Protein AF-A0A420XUV0-F1 (afdb_monomer)

Organism: NCBI:txid598650

Foldseek 3Di:
DDDDDDDDDDDDDDDDDDDDDDDPDPDPPDPDDDPDLDDDDDDDDDDPPVVVVVLCVVCVVQQHDSVQSVQQVVCVVVVHDRPDDRDDPVVVPDDD

pLDDT: mean 71.85, std 22.9, range [33.78, 98.56]

Sequence (96 aa):
MQKLGATRRVTYRESDSEHASVIHMAERRGHGGRPSKGPREPLISRVPEKLAHTVRDAADAAGLSVNDYIGNLLAQAHGHPPVAPAANPDQLQMTA

Mean predicted aligned error: 16.98 Å

Solvent-accessible surface area (backbone atoms only — not comparable to full-atom values): 6859 Å² total; per-residue (Å²): 136,88,81,80,83,84,82,82,81,80,79,83,82,90,82,85,84,86,81,88,81,86,82,85,72,80,82,79,87,70,97,76,71,78,79,71,94,62,95,78,83,90,83,86,81,92,71,60,68,72,57,55,50,55,50,42,55,53,10,58,76,52,55,34,54,56,67,44,38,52,42,27,53,53,20,56,78,69,76,43,73,69,74,52,80,73,53,64,81,78,73,76,81,78,81,136

Radius of gyration: 23.68 Å; Cα contacts (8 Å, |Δi|>4): 35; chains: 1; bounding box: 49×44×59 Å

Secondary structure (DSSP, 8-state):
-PPPP-------------------------------SS----------HHHHHHHHHHHHHTT--HHHHHHHHHHHHTTPPPSSPPPPGGGG----

Structure (mmCIF, N/CA/C/O backbone):
data_AF-A0A420XUV0-F1
#
_entry.id   AF-A0A420XUV0-F1
#
loop_
_atom_site.group_PDB
_atom_site.id
_atom_site.type_symbol
_atom_site.label_atom_id
_atom_site.label_alt_id
_atom_site.label_comp_id
_atom_site.label_asym_id
_atom_site.label_entity_id
_atom_site.label_seq_id
_atom_site.pdbx_PDB_ins_code
_atom_site.Cartn_x
_atom_site.Cartn_y
_atom_site.Cartn_z
_atom_site.occupancy
_atom_site.B_iso_or_equiv
_atom_site.auth_seq_id
_atom_site.auth_comp_id
_atom_site.auth_asym_id
_atom_site.auth_atom_id
_atom_site.pdbx_PDB_model_num
ATOM 1 N N . MET A 1 1 ? -25.212 -27.055 -40.630 1.00 43.50 1 MET A N 1
ATOM 2 C CA . MET A 1 1 ? -23.846 -26.966 -41.199 1.00 43.50 1 MET A CA 1
ATOM 3 C C . MET A 1 1 ? -23.160 -25.745 -40.603 1.00 43.50 1 MET A C 1
ATOM 5 O O . MET A 1 1 ? -23.605 -24.631 -40.843 1.00 43.50 1 MET A O 1
ATOM 9 N N . GLN A 1 2 ? -22.165 -25.972 -39.747 1.00 45.22 2 GLN A N 1
ATOM 10 C CA . GLN A 1 2 ? -21.376 -24.942 -39.065 1.00 45.22 2 GLN A CA 1
ATOM 11 C C . GLN A 1 2 ? -20.396 -24.313 -40.071 1.00 45.22 2 GLN A C 1
ATOM 13 O O . GLN A 1 2 ? -19.747 -25.048 -40.812 1.00 45.22 2 GLN A O 1
ATOM 18 N N . LYS A 1 3 ? -20.296 -22.978 -40.134 1.00 42.28 3 LYS A N 1
ATOM 19 C CA . LYS A 1 3 ? -19.267 -22.295 -40.934 1.00 42.28 3 LYS A CA 1
ATOM 20 C C . LYS A 1 3 ? -18.152 -21.803 -40.014 1.00 42.28 3 LYS A C 1
ATOM 22 O O . LYS A 1 3 ? -18.405 -21.086 -39.052 1.00 42.28 3 LYS A O 1
ATOM 27 N N . LEU A 1 4 ? -16.951 -22.279 -40.333 1.00 44.25 4 LEU A N 1
ATOM 28 C CA . LEU A 1 4 ? -15.683 -22.097 -39.642 1.00 44.25 4 LEU A CA 1
ATOM 29 C C . LEU A 1 4 ? -15.260 -20.625 -39.534 1.00 44.25 4 LEU A C 1
ATOM 31 O O . LEU A 1 4 ? -15.518 -19.814 -40.424 1.00 44.25 4 LEU A O 1
ATOM 35 N N . GLY A 1 5 ? -14.560 -20.336 -38.435 1.00 39.16 5 GLY A N 1
ATOM 36 C CA . GLY A 1 5 ? -13.978 -19.044 -38.101 1.00 39.16 5 G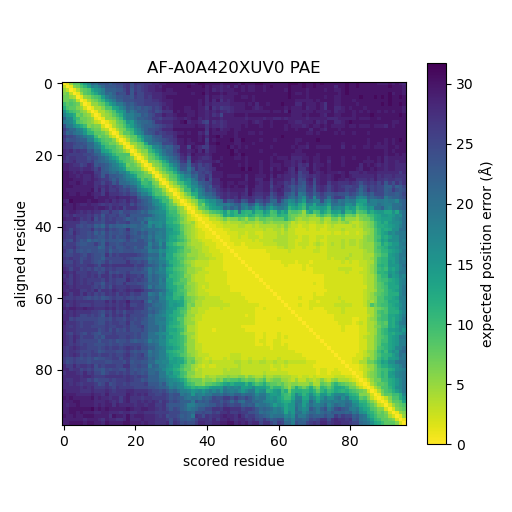LY A CA 1
ATOM 37 C C . GLY A 1 5 ? -12.972 -18.528 -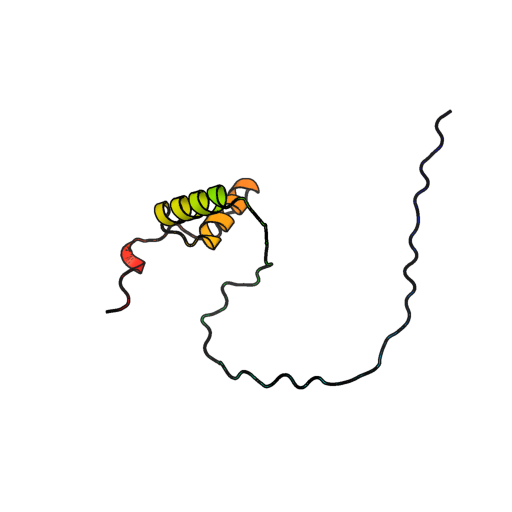39.129 1.00 39.16 5 GLY A C 1
ATOM 38 O O . GLY A 1 5 ? -12.110 -19.253 -39.623 1.00 39.16 5 GLY A O 1
ATOM 39 N N . ALA A 1 6 ? -13.078 -17.232 -39.412 1.00 46.84 6 ALA A N 1
ATOM 40 C CA . ALA A 1 6 ? -12.113 -16.485 -40.199 1.00 46.84 6 ALA A CA 1
ATOM 41 C C . ALA A 1 6 ? -11.037 -15.900 -39.270 1.00 46.84 6 ALA A C 1
ATOM 43 O O . ALA A 1 6 ? -11.216 -14.840 -38.669 1.00 46.84 6 ALA A O 1
ATOM 44 N N . THR A 1 7 ? -9.909 -16.599 -39.159 1.00 49.31 7 THR A N 1
ATOM 45 C CA . THR A 1 7 ? -8.675 -16.104 -38.538 1.00 49.31 7 THR A CA 1
ATOM 46 C C . THR A 1 7 ? -8.120 -14.948 -39.376 1.00 49.31 7 THR A C 1
ATOM 48 O O . THR A 1 7 ? -7.602 -15.160 -40.473 1.00 49.31 7 THR A O 1
ATOM 51 N N . ARG A 1 8 ? -8.234 -13.705 -38.892 1.00 49.16 8 ARG A N 1
ATOM 52 C CA . ARG A 1 8 ? -7.610 -12.534 -39.533 1.00 49.16 8 ARG A CA 1
ATOM 53 C C . ARG A 1 8 ? -6.106 -12.537 -39.254 1.00 49.16 8 ARG A C 1
ATOM 55 O O . ARG A 1 8 ? -5.672 -12.267 -38.140 1.00 49.16 8 ARG A O 1
ATOM 62 N N . ARG A 1 9 ? -5.318 -12.834 -40.287 1.00 42.44 9 ARG A N 1
ATOM 63 C CA . ARG A 1 9 ? -3.856 -12.706 -40.312 1.00 42.44 9 ARG A CA 1
ATOM 64 C C . ARG A 1 9 ? -3.500 -11.227 -40.500 1.00 42.44 9 ARG A C 1
ATOM 66 O O . ARG A 1 9 ? -3.665 -10.696 -41.592 1.00 42.44 9 ARG A O 1
ATOM 73 N N . VAL A 1 10 ? -3.063 -10.557 -39.435 1.00 47.38 10 VAL A N 1
ATOM 74 C CA . VAL A 1 10 ? -2.518 -9.192 -39.507 1.00 47.38 10 VAL A CA 1
ATOM 75 C C . VAL A 1 10 ? -1.058 -9.298 -39.938 1.00 47.38 10 VAL A C 1
ATOM 77 O O . VAL A 1 10 ? -0.229 -9.836 -39.210 1.00 47.38 10 VAL A O 1
ATOM 80 N N . THR A 1 11 ? -0.747 -8.840 -41.146 1.00 48.47 11 THR A N 1
ATOM 81 C CA . THR A 1 11 ? 0.627 -8.714 -41.642 1.00 48.47 11 THR A CA 1
ATOM 82 C C . THR A 1 11 ? 1.198 -7.377 -41.175 1.00 48.47 11 THR A C 1
ATOM 84 O O . THR A 1 11 ? 0.734 -6.328 -41.623 1.00 48.47 11 THR A O 1
ATOM 87 N N . TYR A 1 12 ? 2.182 -7.410 -40.274 1.00 42.47 12 TYR A N 1
ATOM 88 C CA . TYR A 1 12 ? 3.007 -6.245 -39.956 1.00 42.47 12 TYR A CA 1
ATOM 89 C C . TYR A 1 12 ? 3.918 -5.937 -41.149 1.00 42.47 12 TYR A C 1
ATOM 91 O O . TYR A 1 12 ? 4.590 -6.826 -41.668 1.00 42.47 12 TYR A O 1
ATOM 99 N N . ARG A 1 13 ? 3.896 -4.683 -41.604 1.00 45.00 13 ARG A N 1
ATOM 100 C CA . ARG A 1 13 ? 4.757 -4.161 -42.666 1.00 45.00 13 ARG A CA 1
ATOM 101 C C . ARG A 1 13 ? 6.008 -3.587 -42.003 1.00 45.00 13 ARG A C 1
ATOM 103 O O . ARG A 1 13 ? 5.932 -2.549 -41.355 1.00 45.00 13 ARG A O 1
ATOM 110 N N . GLU A 1 14 ? 7.118 -4.307 -42.116 1.00 50.78 14 GLU A N 1
ATOM 111 C CA . GLU A 1 14 ? 8.460 -3.822 -41.788 1.00 50.78 14 GLU A CA 1
ATOM 112 C C . GLU A 1 14 ? 8.895 -2.795 -42.835 1.00 50.78 14 GLU A C 1
ATOM 114 O O . GLU A 1 14 ? 9.063 -3.148 -44.000 1.00 50.78 14 GLU A O 1
ATOM 119 N N . SER A 1 15 ? 9.055 -1.538 -42.423 1.00 44.59 15 SER A N 1
ATOM 120 C CA . SER A 1 15 ? 9.905 -0.536 -43.078 1.00 44.59 15 SER A CA 1
ATOM 121 C C . SER A 1 15 ? 9.776 0.778 -42.311 1.00 44.59 15 SER A C 1
ATOM 123 O O . SER A 1 15 ? 8.717 1.401 -42.357 1.00 44.59 15 SER A O 1
ATOM 125 N N . ASP A 1 16 ? 10.797 1.128 -41.527 1.00 42.59 16 ASP A N 1
ATOM 126 C CA . ASP A 1 16 ? 11.506 2.417 -41.627 1.00 42.59 16 ASP A CA 1
ATOM 127 C C . ASP A 1 16 ? 12.394 2.610 -40.394 1.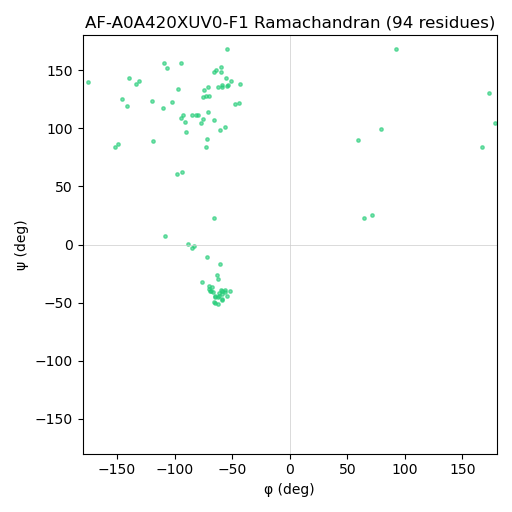00 42.59 16 ASP A C 1
ATOM 129 O O . ASP A 1 16 ? 12.052 3.204 -39.371 1.00 42.59 16 ASP A O 1
ATOM 133 N N . SER A 1 17 ? 13.569 2.006 -40.524 1.00 41.91 17 SER A N 1
ATOM 134 C CA . SER A 1 17 ? 14.774 2.297 -39.777 1.00 41.91 17 SER A CA 1
ATOM 135 C C . SER A 1 17 ? 15.346 3.655 -40.210 1.00 41.91 17 SER A C 1
ATOM 137 O O . SER A 1 17 ? 15.515 3.899 -41.400 1.00 41.91 17 SER A O 1
ATOM 139 N N . GLU A 1 18 ? 15.739 4.445 -39.211 1.00 44.41 18 GLU A N 1
ATOM 140 C CA . GLU A 1 18 ? 16.724 5.538 -39.261 1.00 44.41 18 GLU A CA 1
ATOM 141 C C . GLU A 1 18 ? 16.297 6.902 -39.829 1.00 44.41 18 GLU A C 1
ATOM 143 O O . GLU A 1 18 ? 16.439 7.175 -41.011 1.00 44.41 18 GLU A O 1
ATOM 148 N N . HIS A 1 19 ? 15.978 7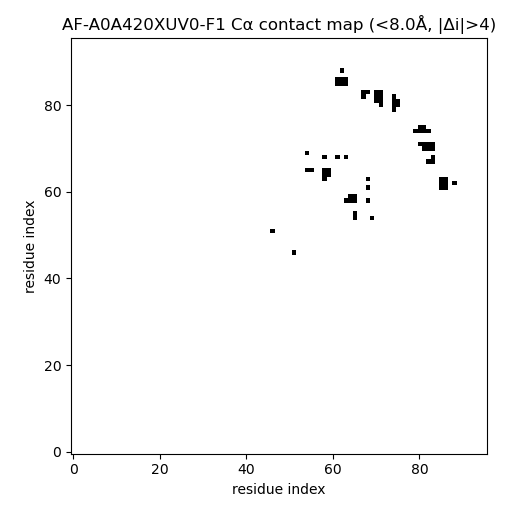.838 -38.923 1.00 39.06 19 HIS A N 1
ATOM 149 C CA . HIS A 1 19 ? 16.578 9.177 -38.951 1.00 39.06 19 HIS A CA 1
ATOM 150 C C . HIS A 1 19 ? 16.772 9.729 -37.524 1.00 39.06 19 HIS A C 1
ATOM 152 O O . HIS A 1 19 ? 15.859 9.763 -36.703 1.00 39.06 19 HIS A O 1
ATOM 158 N N . ALA A 1 20 ? 18.023 10.114 -37.261 1.00 37.25 20 ALA A N 1
ATOM 159 C CA . ALA A 1 20 ? 18.586 10.771 -36.081 1.00 37.25 20 ALA A CA 1
ATOM 160 C C . ALA A 1 20 ? 17.839 12.084 -35.710 1.00 37.25 20 ALA A C 1
ATOM 162 O O . ALA A 1 20 ? 17.056 12.589 -36.501 1.00 37.25 20 ALA A O 1
ATOM 163 N N . SER A 1 21 ? 17.992 12.755 -34.565 1.00 33.78 21 SER A N 1
ATOM 164 C CA . SER A 1 21 ? 19.126 12.915 -33.651 1.00 33.78 21 SER A CA 1
ATOM 165 C C . SER A 1 21 ? 18.676 13.727 -32.420 1.00 33.78 21 SER A C 1
ATOM 167 O O . SER A 1 21 ? 18.007 14.744 -32.567 1.00 33.78 21 SER A O 1
ATOM 169 N N . VAL A 1 22 ? 19.156 13.315 -31.241 1.00 41.66 22 VAL A N 1
ATOM 170 C CA . VAL A 1 22 ? 19.656 14.152 -30.127 1.00 41.66 22 VAL A CA 1
ATOM 171 C C . VAL A 1 22 ? 18.693 15.181 -29.507 1.00 41.66 22 VAL A C 1
ATOM 173 O O . VAL A 1 22 ? 18.737 16.371 -29.804 1.00 41.66 22 VAL A O 1
ATOM 176 N N . ILE A 1 23 ? 17.946 14.745 -28.489 1.00 48.91 23 ILE A N 1
ATOM 177 C CA . ILE A 1 23 ? 17.555 15.627 -27.380 1.00 48.91 23 ILE A CA 1
ATOM 178 C C . ILE A 1 23 ? 18.593 15.438 -26.269 1.00 48.91 23 ILE A C 1
ATOM 180 O O . ILE A 1 23 ? 18.657 14.387 -25.634 1.00 48.91 23 ILE A O 1
ATOM 184 N N . HIS A 1 24 ? 19.425 16.460 -26.061 1.00 41.00 24 HIS A N 1
ATOM 185 C CA 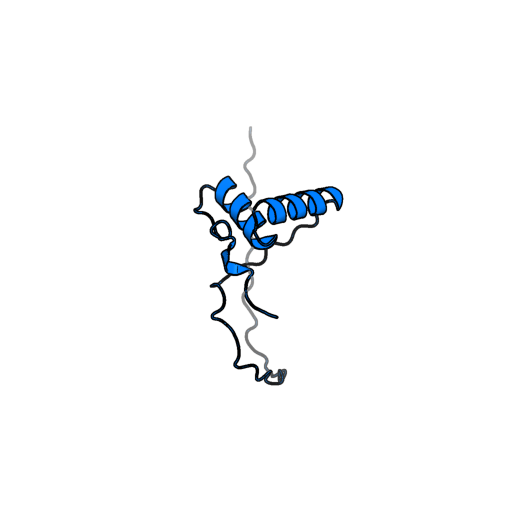. HIS A 1 24 ? 20.327 16.583 -24.916 1.00 41.00 24 HIS A CA 1
ATOM 186 C C . HIS A 1 24 ? 19.496 16.598 -23.624 1.00 41.00 24 HIS A C 1
ATOM 188 O O . HIS A 1 24 ? 18.943 17.628 -23.239 1.00 41.00 24 HIS A O 1
ATOM 194 N N . MET A 1 25 ? 19.390 15.459 -22.941 1.00 55.38 25 MET A N 1
ATOM 195 C CA . MET A 1 25 ? 18.890 15.438 -21.569 1.00 55.38 25 MET A CA 1
ATOM 196 C C . MET A 1 25 ? 20.035 15.862 -20.654 1.00 55.38 25 MET A C 1
ATOM 198 O O . MET A 1 25 ? 21.030 15.154 -20.528 1.00 55.38 25 MET A O 1
ATOM 202 N N . ALA A 1 26 ? 19.895 17.042 -20.049 1.00 49.88 26 ALA A N 1
ATOM 203 C CA . ALA A 1 26 ? 20.799 17.556 -19.032 1.00 49.88 26 ALA A CA 1
ATOM 204 C C . ALA A 1 26 ? 21.074 16.479 -17.967 1.00 49.88 26 ALA A C 1
ATOM 206 O O . ALA A 1 26 ? 20.148 15.970 -17.328 1.00 49.88 26 ALA A O 1
ATOM 207 N N . GLU A 1 27 ? 22.350 16.128 -17.797 1.00 54.06 27 GLU A N 1
ATOM 208 C CA . GLU A 1 27 ? 22.825 15.179 -16.794 1.00 54.06 27 GLU A CA 1
ATOM 209 C C . GLU A 1 27 ? 22.391 15.631 -15.396 1.00 54.06 27 GLU A C 1
ATOM 211 O O . GLU A 1 27 ? 23.009 16.500 -14.775 1.00 54.06 27 GLU A O 1
ATOM 216 N N . ARG A 1 28 ? 21.338 15.018 -14.851 1.00 61.03 28 ARG A N 1
ATOM 217 C CA . ARG A 1 28 ? 21.053 15.129 -13.421 1.00 61.03 28 ARG A CA 1
ATOM 218 C C . ARG A 1 28 ? 22.097 14.307 -12.673 1.00 61.03 28 ARG A C 1
ATOM 220 O O . ARG A 1 28 ? 21.919 13.114 -12.442 1.00 61.03 28 ARG A O 1
ATOM 227 N N . ARG A 1 29 ? 23.206 14.946 -12.299 1.00 56.72 29 ARG A N 1
ATOM 228 C CA . ARG A 1 29 ? 24.225 14.365 -11.417 1.00 56.72 29 ARG A CA 1
ATOM 229 C C . ARG A 1 29 ? 23.686 14.307 -9.990 1.00 56.72 29 ARG A C 1
ATOM 231 O O . ARG A 1 29 ? 23.939 15.184 -9.178 1.00 56.72 29 ARG A O 1
ATOM 238 N N . GLY A 1 30 ? 22.940 13.249 -9.699 1.00 51.09 30 GLY A N 1
ATOM 239 C CA . GLY A 1 30 ? 22.640 12.804 -8.342 1.00 51.09 30 GLY A CA 1
ATOM 240 C C . GLY A 1 30 ? 23.191 11.398 -8.162 1.00 51.09 30 GLY A C 1
ATOM 241 O O . GLY A 1 30 ? 22.508 10.429 -8.463 1.00 51.09 30 GLY A O 1
ATOM 242 N N . HIS A 1 31 ? 24.447 11.274 -7.731 1.00 55.09 31 HIS A N 1
ATOM 243 C CA . HIS A 1 31 ? 25.079 9.979 -7.443 1.00 55.09 31 HIS A CA 1
ATOM 244 C C . HIS A 1 31 ? 24.888 9.707 -5.952 1.00 55.09 31 HIS A C 1
ATOM 246 O O . HIS A 1 31 ? 25.820 9.718 -5.158 1.00 55.09 31 HIS A O 1
ATOM 252 N N . GLY A 1 32 ? 23.624 9.589 -5.567 1.00 53.03 32 GLY A N 1
ATOM 253 C CA . GLY A 1 32 ? 23.190 9.395 -4.195 1.00 53.03 32 GLY A CA 1
ATOM 254 C C . GLY A 1 32 ? 21.878 8.643 -4.238 1.00 53.03 32 GLY A C 1
ATOM 255 O O . GLY A 1 32 ? 20.808 9.239 -4.264 1.00 53.03 32 GLY A O 1
ATOM 256 N N . GLY A 1 33 ? 21.965 7.323 -4.333 1.00 55.53 33 GLY A N 1
ATOM 257 C CA . GLY A 1 33 ? 20.808 6.449 -4.339 1.00 55.53 33 GLY A CA 1
ATOM 258 C C . GLY A 1 33 ? 21.145 5.209 -3.543 1.00 55.53 33 GLY A C 1
ATOM 259 O O . GLY A 1 33 ? 22.054 4.467 -3.909 1.00 55.53 33 GLY A O 1
ATOM 260 N N . ARG A 1 34 ? 20.400 4.968 -2.461 1.00 60.97 34 ARG A N 1
ATOM 261 C CA . ARG A 1 34 ? 20.258 3.620 -1.901 1.00 60.97 34 ARG A CA 1
ATOM 262 C C . ARG A 1 34 ? 20.050 2.653 -3.077 1.00 60.97 34 ARG A C 1
ATOM 264 O O . ARG A 1 34 ? 19.293 3.029 -3.980 1.00 60.97 34 ARG A O 1
ATOM 271 N N . PRO A 1 35 ? 20.676 1.456 -3.094 1.00 61.75 35 PRO A N 1
ATOM 272 C CA . PRO A 1 35 ? 20.434 0.475 -4.142 1.00 61.75 35 PRO A CA 1
ATOM 273 C C . PRO A 1 35 ? 18.937 0.402 -4.408 1.00 61.75 35 PRO A C 1
ATOM 275 O O . PRO A 1 35 ? 18.151 0.219 -3.470 1.00 61.75 35 PRO A O 1
ATOM 278 N N . SER A 1 36 ? 18.540 0.660 -5.660 1.00 64.75 36 SER A N 1
ATOM 279 C CA . SER A 1 36 ? 17.135 0.555 -6.037 1.00 64.75 36 SER A CA 1
ATOM 280 C C . SER A 1 36 ? 16.650 -0.811 -5.564 1.00 64.75 36 SER A C 1
ATOM 282 O O . SER A 1 36 ? 17.405 -1.784 -5.614 1.00 64.75 36 SER A O 1
ATOM 284 N N . LYS A 1 37 ? 15.423 -0.896 -5.050 1.00 70.62 37 LYS A N 1
ATOM 285 C CA . LYS A 1 37 ? 14.885 -2.120 -4.443 1.00 70.62 37 LYS A CA 1
ATOM 286 C C . LYS A 1 37 ? 14.713 -3.280 -5.480 1.00 70.62 37 LYS A C 1
ATOM 288 O O . LYS A 1 37 ? 13.827 -4.111 -5.296 1.00 70.62 37 LYS A O 1
ATOM 293 N N . GLY A 1 38 ? 15.432 -3.288 -6.606 1.00 82.62 38 GLY A N 1
ATOM 294 C CA . GLY A 1 38 ? 15.291 -4.184 -7.754 1.00 82.62 38 GLY A CA 1
ATOM 295 C C . GLY A 1 38 ? 14.370 -3.637 -8.856 1.00 82.62 38 GLY A C 1
ATOM 296 O O . GLY A 1 38 ? 13.654 -2.653 -8.621 1.00 82.62 38 GLY A O 1
ATOM 297 N N . PRO A 1 39 ? 14.376 -4.271 -10.045 1.00 83.81 39 PRO A N 1
ATOM 298 C CA . PRO A 1 39 ? 13.472 -3.926 -11.140 1.00 83.81 39 PRO A CA 1
ATOM 299 C C . PRO A 1 39 ? 12.008 -4.076 -10.697 1.00 83.81 39 PRO A C 1
ATOM 301 O O . PRO A 1 39 ? 11.651 -5.045 -10.029 1.00 83.81 39 PRO A O 1
ATOM 304 N N . ARG A 1 40 ? 11.162 -3.099 -11.041 1.00 87.06 40 ARG A N 1
ATOM 305 C CA . ARG A 1 40 ? 9.714 -3.102 -10.773 1.00 87.06 40 ARG A CA 1
ATOM 306 C C . ARG A 1 40 ? 8.959 -2.554 -11.966 1.00 87.06 40 ARG A C 1
ATOM 308 O O . ARG A 1 40 ? 9.385 -1.564 -12.554 1.00 87.06 40 ARG A O 1
ATOM 315 N N . GLU A 1 41 ? 7.802 -3.138 -12.229 1.00 91.44 41 GLU A N 1
ATOM 316 C CA . GLU A 1 41 ? 6.826 -2.591 -13.163 1.00 91.44 41 GLU A CA 1
ATOM 317 C C . GLU A 1 41 ? 5.764 -1.794 -12.391 1.00 91.44 41 GLU A C 1
ATOM 319 O O . GLU A 1 41 ? 5.283 -2.259 -11.351 1.00 91.44 41 GLU A O 1
ATOM 324 N N . PRO A 1 42 ? 5.407 -0.577 -12.838 1.00 92.50 42 PRO A N 1
ATOM 325 C CA . PRO A 1 42 ? 4.356 0.194 -12.196 1.00 92.50 42 PRO A CA 1
ATOM 326 C C . PRO A 1 42 ? 2.983 -0.414 -12.503 1.00 92.50 42 PRO A C 1
ATOM 328 O O . PRO A 1 42 ? 2.604 -0.570 -13.661 1.00 92.50 42 PRO A O 1
ATOM 331 N N . LEU A 1 43 ? 2.202 -0.675 -11.457 1.00 93.25 43 LEU A N 1
ATOM 332 C CA . LEU A 1 43 ? 0.788 -1.031 -11.560 1.00 93.25 43 LEU A CA 1
ATOM 333 C C . LEU A 1 43 ? -0.049 0.135 -11.030 1.00 93.25 43 LEU A C 1
ATOM 335 O O . LEU A 1 43 ? 0.067 0.506 -9.863 1.00 93.25 43 LEU A O 1
ATOM 339 N N . ILE A 1 44 ? -0.874 0.734 -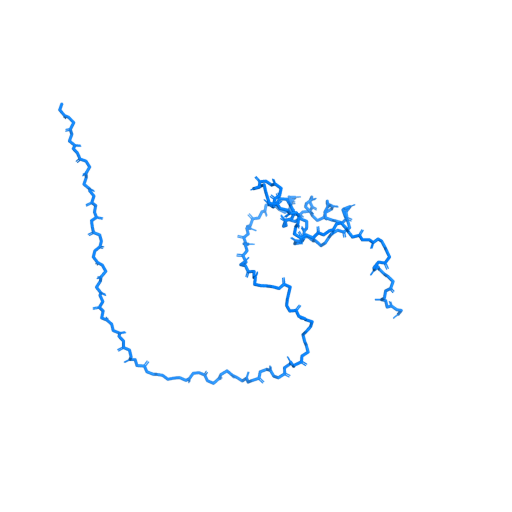11.891 1.00 94.31 44 ILE A N 1
ATOM 340 C CA . ILE A 1 44 ? -1.684 1.911 -11.554 1.00 94.31 44 ILE A CA 1
ATOM 341 C C . ILE A 1 44 ? -3.158 1.564 -11.740 1.00 94.31 44 ILE A C 1
ATOM 343 O O . ILE A 1 44 ? -3.584 1.200 -12.833 1.00 94.31 44 ILE A O 1
ATOM 347 N N . SER A 1 45 ? -3.946 1.730 -10.679 1.00 95.06 45 SER A N 1
ATOM 348 C CA . SER A 1 45 ? -5.401 1.581 -10.715 1.00 95.06 45 SER A CA 1
ATOM 349 C C . SER A 1 45 ? -6.076 2.776 -10.050 1.00 95.06 45 SER A C 1
ATOM 351 O O . SER A 1 45 ? -5.599 3.289 -9.036 1.00 95.06 45 SER A O 1
ATOM 353 N N . ARG A 1 46 ? -7.193 3.232 -10.626 1.00 97.12 46 ARG A N 1
ATOM 354 C CA . ARG A 1 46 ? -8.050 4.259 -10.025 1.00 97.12 46 ARG A CA 1
ATOM 355 C C . ARG A 1 46 ? -9.132 3.563 -9.211 1.00 97.12 46 ARG A C 1
ATOM 357 O O . ARG A 1 46 ? -10.008 2.919 -9.779 1.00 97.12 46 ARG A O 1
ATOM 364 N N . VAL A 1 47 ? -9.067 3.705 -7.893 1.00 96.62 47 VAL A N 1
ATOM 365 C CA . VAL A 1 47 ? -10.031 3.113 -6.958 1.00 96.62 47 VAL A CA 1
ATOM 366 C C . VAL A 1 47 ? -10.921 4.188 -6.328 1.00 96.62 47 VAL A C 1
ATOM 368 O O . VAL A 1 47 ? -10.506 5.347 -6.259 1.00 96.62 47 VAL A O 1
ATOM 371 N N . PRO A 1 48 ? -12.127 3.837 -5.845 1.00 98.56 48 PRO A N 1
ATOM 372 C CA . PRO A 1 48 ? -12.938 4.748 -5.042 1.00 98.56 48 PRO A CA 1
ATOM 373 C C . PRO A 1 48 ? -12.169 5.267 -3.819 1.00 98.56 48 PRO A C 1
ATOM 375 O O . PRO A 1 48 ? -11.441 4.511 -3.175 1.00 98.56 48 PRO A O 1
ATOM 378 N N . GLU A 1 49 ? -12.381 6.532 -3.454 1.00 98.12 49 GLU A N 1
ATOM 379 C CA . GLU A 1 49 ? -11.679 7.196 -2.343 1.00 98.12 49 GLU A CA 1
ATOM 380 C C . GLU A 1 49 ? -11.804 6.426 -1.023 1.00 98.12 49 GLU A C 1
ATOM 382 O O . GLU A 1 49 ? -10.810 6.179 -0.343 1.00 98.12 49 GLU A O 1
ATOM 387 N N . LYS A 1 50 ? -13.014 5.948 -0.709 1.00 98.12 50 LYS A N 1
ATOM 388 C CA . LYS A 1 50 ? -13.266 5.147 0.493 1.00 98.12 50 LYS A CA 1
ATOM 389 C C . LYS A 1 50 ? -12.380 3.899 0.557 1.00 98.12 50 LYS A C 1
ATOM 391 O O . LYS A 1 50 ? -11.863 3.580 1.621 1.00 98.12 50 LYS A O 1
ATOM 396 N N . LEU A 1 51 ? -12.178 3.218 -0.574 1.00 97.62 51 LEU A N 1
ATOM 397 C CA . LEU A 1 51 ? -11.308 2.044 -0.634 1.00 97.62 51 LEU A CA 1
ATOM 398 C C . LEU A 1 51 ? -9.841 2.439 -0.443 1.00 97.62 51 LEU A C 1
ATOM 400 O O . LEU A 1 51 ? -9.119 1.754 0.273 1.00 97.62 51 LEU A O 1
ATOM 404 N N . ALA A 1 52 ? -9.410 3.559 -1.029 1.00 97.62 52 ALA A N 1
ATOM 405 C CA . ALA A 1 52 ? -8.060 4.069 -0.813 1.00 97.62 52 ALA A CA 1
ATOM 406 C C . ALA A 1 52 ? -7.788 4.368 0.671 1.00 97.62 52 ALA A C 1
ATOM 408 O O . ALA A 1 52 ? -6.698 4.066 1.147 1.00 97.62 52 ALA A O 1
ATOM 409 N N . HIS A 1 53 ? -8.764 4.912 1.407 1.00 98.12 53 HIS A N 1
ATOM 410 C CA . HIS A 1 53 ? -8.645 5.136 2.855 1.00 98.12 53 HIS A CA 1
ATOM 411 C C . HIS A 1 53 ? -8.530 3.821 3.620 1.00 98.12 53 HIS A C 1
ATOM 413 O O . HIS A 1 53 ? -7.555 3.628 4.333 1.00 98.12 53 HIS A O 1
ATOM 419 N N . THR A 1 54 ? -9.427 2.865 3.367 1.00 97.94 54 THR A N 1
ATOM 420 C CA . THR A 1 54 ? -9.365 1.546 4.014 1.00 97.94 54 THR A CA 1
ATOM 421 C C . THR A 1 54 ? -8.029 0.835 3.781 1.00 97.94 54 THR A C 1
ATOM 423 O O . THR A 1 54 ? -7.495 0.215 4.695 1.00 97.94 54 THR A O 1
ATOM 426 N N . VAL A 1 55 ? -7.462 0.932 2.574 1.00 97.12 55 VAL A N 1
ATOM 427 C CA . VAL A 1 55 ? -6.154 0.333 2.263 1.00 97.12 55 VAL A CA 1
ATOM 428 C C . VAL A 1 55 ? -5.015 1.030 3.013 1.00 97.12 55 VAL A C 1
ATOM 430 O O . VAL A 1 55 ? -4.085 0.353 3.440 1.00 97.12 55 VAL A O 1
ATOM 433 N N . ARG A 1 56 ? -5.076 2.356 3.194 1.00 97.06 56 ARG A N 1
ATOM 434 C CA . ARG A 1 56 ? -4.081 3.100 3.986 1.00 97.06 56 ARG A CA 1
ATOM 435 C C . ARG A 1 56 ? -4.146 2.711 5.457 1.00 97.06 56 ARG A C 1
ATOM 437 O O . ARG A 1 56 ? -3.126 2.307 5.996 1.00 97.06 56 ARG A O 1
ATOM 444 N N . ASP A 1 57 ? -5.340 2.711 6.042 1.00 97.31 57 ASP A N 1
ATOM 445 C CA . ASP A 1 57 ? -5.536 2.344 7.448 1.00 97.31 57 ASP A CA 1
ATOM 446 C C . ASP A 1 57 ? -5.039 0.915 7.727 1.00 97.31 57 ASP A C 1
ATOM 448 O O . ASP A 1 57 ? -4.405 0.646 8.746 1.00 97.31 57 ASP A O 1
ATOM 452 N N . ALA A 1 58 ? -5.285 -0.016 6.798 1.00 96.06 58 ALA A N 1
ATOM 453 C CA . ALA A 1 58 ? -4.812 -1.391 6.914 1.00 96.06 58 ALA A CA 1
ATOM 454 C C . ALA A 1 58 ? -3.288 -1.523 6.746 1.00 96.06 58 ALA A C 1
ATOM 456 O O . ALA A 1 58 ? -2.672 -2.348 7.423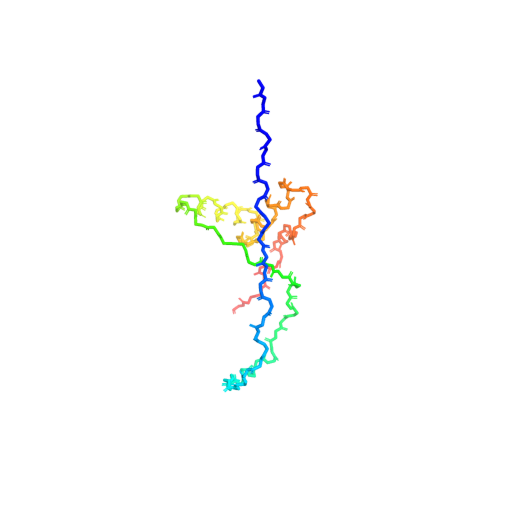 1.00 96.06 58 ALA A O 1
ATOM 457 N N . ALA A 1 59 ? -2.676 -0.720 5.870 1.00 95.19 59 ALA A N 1
ATOM 458 C CA . ALA A 1 59 ? -1.225 -0.663 5.726 1.00 95.19 59 ALA A CA 1
ATOM 459 C C . ALA A 1 59 ? -0.566 -0.127 7.006 1.00 95.19 59 ALA A C 1
ATOM 461 O O . ALA A 1 59 ? 0.363 -0.754 7.516 1.00 95.19 59 ALA A O 1
ATOM 462 N N . ASP A 1 60 ? -1.111 0.953 7.571 1.00 94.62 60 ASP A N 1
ATOM 463 C CA . ASP A 1 60 ? -0.640 1.557 8.818 1.00 94.62 60 ASP A CA 1
ATOM 464 C C . ASP A 1 60 ? -0.773 0.577 9.994 1.00 94.62 60 ASP A C 1
ATOM 466 O O . ASP A 1 60 ? 0.182 0.373 10.744 1.00 94.62 60 ASP A O 1
ATOM 470 N N . ALA A 1 61 ? -1.913 -0.115 10.113 1.00 93.25 61 ALA A N 1
ATOM 471 C CA . ALA A 1 61 ? -2.128 -1.146 11.131 1.00 93.25 61 ALA A CA 1
ATOM 472 C C . ALA A 1 61 ? -1.163 -2.339 10.997 1.00 93.25 61 ALA A C 1
ATOM 474 O O . ALA A 1 61 ? -0.819 -2.974 11.993 1.00 93.25 61 ALA A O 1
ATOM 475 N N . ALA A 1 62 ? -0.713 -2.642 9.776 1.00 89.88 62 ALA A N 1
ATOM 476 C CA . ALA A 1 62 ? 0.293 -3.666 9.502 1.00 89.88 62 ALA A CA 1
ATOM 477 C C . ALA A 1 62 ? 1.742 -3.153 9.637 1.00 89.88 62 ALA A C 1
ATOM 479 O O . ALA A 1 62 ? 2.682 -3.929 9.450 1.00 89.88 62 ALA A O 1
ATOM 480 N N . GLY A 1 63 ? 1.939 -1.859 9.921 1.00 91.19 63 GLY A N 1
ATOM 481 C CA . GLY A 1 63 ? 3.253 -1.217 9.948 1.00 91.19 63 GLY A CA 1
ATOM 482 C C . GLY A 1 63 ? 3.944 -1.186 8.581 1.00 91.19 63 GLY A C 1
ATOM 483 O O . GLY A 1 63 ? 5.166 -1.115 8.508 1.00 91.19 63 GLY A O 1
ATOM 484 N N . LEU A 1 64 ? 3.199 -1.287 7.483 1.00 90.50 64 LEU A N 1
ATOM 485 C CA . LEU A 1 64 ? 3.739 -1.354 6.128 1.00 90.50 64 LEU A CA 1
ATOM 486 C C . LEU A 1 64 ? 3.499 -0.043 5.385 1.00 90.50 64 LEU A C 1
ATOM 488 O O . LEU A 1 64 ? 2.500 0.639 5.593 1.00 90.50 64 LEU A O 1
ATOM 492 N N . SER A 1 65 ? 4.372 0.279 4.427 1.00 93.25 65 SER A N 1
ATOM 493 C CA . SER A 1 65 ? 4.007 1.299 3.443 1.00 93.25 65 SER A CA 1
ATOM 494 C C . SER A 1 65 ? 2.823 0.803 2.609 1.00 93.25 65 SER A C 1
ATOM 496 O O . SER A 1 65 ? 2.702 -0.394 2.344 1.00 93.25 65 SER A O 1
ATOM 498 N N . VAL A 1 66 ? 1.980 1.716 2.123 1.00 94.38 66 VAL A N 1
ATOM 499 C CA . VAL A 1 66 ? 0.826 1.371 1.270 1.00 94.38 66 VAL A CA 1
ATOM 500 C C . VAL A 1 66 ? 1.237 0.493 0.080 1.00 94.38 66 VAL A C 1
ATOM 502 O O . VAL A 1 66 ? 0.553 -0.471 -0.251 1.00 94.38 66 VAL A O 1
ATOM 505 N N . ASN A 1 67 ? 2.386 0.783 -0.537 1.00 93.50 67 ASN A N 1
ATOM 506 C CA . ASN A 1 67 ? 2.901 0.005 -1.665 1.00 93.50 67 ASN A CA 1
ATOM 507 C C . ASN A 1 67 ? 3.337 -1.406 -1.254 1.00 93.50 67 ASN A C 1
ATOM 509 O O . ASN A 1 67 ? 3.090 -2.355 -1.993 1.00 93.50 67 ASN A O 1
ATOM 513 N N . ASP A 1 68 ? 3.981 -1.547 -0.095 1.00 93.56 68 ASP A N 1
ATOM 514 C CA . ASP A 1 68 ? 4.414 -2.847 0.418 1.00 93.56 68 ASP A CA 1
ATOM 515 C C . ASP A 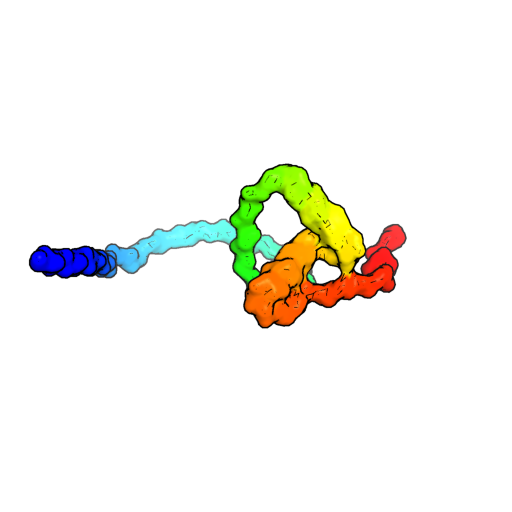1 68 ? 3.198 -3.691 0.851 1.00 93.56 68 ASP A C 1
ATOM 517 O O . ASP A 1 68 ? 3.136 -4.885 0.563 1.00 93.56 68 ASP A O 1
ATOM 521 N N . TYR A 1 69 ? 2.184 -3.058 1.449 1.00 96.00 69 TYR A N 1
ATOM 522 C CA . TYR A 1 69 ? 0.914 -3.692 1.798 1.00 96.00 69 TYR A CA 1
ATOM 523 C C . TYR A 1 69 ? 0.168 -4.207 0.558 1.00 96.00 69 TYR A C 1
ATOM 525 O O . TYR A 1 69 ? -0.181 -5.386 0.489 1.00 96.00 69 TYR A O 1
ATOM 533 N N . ILE A 1 70 ? -0.014 -3.360 -0.464 1.00 96.19 70 ILE A N 1
ATOM 534 C CA . ILE A 1 70 ? -0.635 -3.765 -1.736 1.00 96.19 70 ILE A CA 1
ATOM 535 C C . ILE A 1 70 ? 0.193 -4.865 -2.414 1.00 96.19 70 ILE A C 1
ATOM 537 O O . ILE A 1 70 ? -0.372 -5.839 -2.906 1.00 96.19 70 ILE A O 1
ATOM 541 N N . GLY A 1 71 ? 1.524 -4.748 -2.410 1.00 94.81 71 GLY A N 1
ATOM 542 C CA . GLY A 1 71 ? 2.419 -5.771 -2.950 1.00 94.81 71 GLY A CA 1
ATOM 543 C C . GLY A 1 71 ? 2.239 -7.128 -2.268 1.00 94.81 71 GLY A C 1
ATOM 544 O O . GLY A 1 71 ? 2.152 -8.145 -2.952 1.00 94.81 71 GLY A O 1
ATOM 545 N N . ASN A 1 72 ? 2.104 -7.146 -0.940 1.00 95.44 72 ASN A N 1
ATOM 546 C CA . ASN A 1 72 ? 1.841 -8.365 -0.178 1.00 95.44 72 ASN A CA 1
ATOM 547 C C . ASN A 1 72 ? 0.454 -8.953 -0.474 1.00 95.44 72 ASN A C 1
ATOM 549 O O . ASN A 1 72 ? 0.349 -10.167 -0.636 1.00 95.44 72 ASN A O 1
ATOM 553 N N . LEU A 1 73 ? -0.588 -8.123 -0.604 1.00 96.06 73 LEU A N 1
ATOM 554 C CA . LEU A 1 73 ? -1.926 -8.590 -0.991 1.00 96.06 73 LEU A CA 1
ATOM 555 C C . LEU A 1 73 ? -1.926 -9.239 -2.380 1.00 96.06 73 LEU A C 1
ATOM 557 O O . LEU A 1 73 ? -2.506 -10.308 -2.563 1.00 96.06 73 LEU A O 1
ATOM 561 N N . LEU A 1 74 ? -1.255 -8.615 -3.352 1.00 96.69 74 LEU A N 1
ATOM 562 C CA . LEU A 1 74 ? -1.118 -9.168 -4.699 1.00 96.69 74 LEU A CA 1
ATOM 563 C C . LEU A 1 74 ? -0.305 -10.466 -4.682 1.00 96.69 74 LEU A C 1
ATOM 565 O O . LEU A 1 74 ? -0.713 -11.451 -5.292 1.00 96.69 74 LEU A O 1
ATOM 569 N N . ALA A 1 75 ? 0.807 -10.501 -3.945 1.00 95.81 75 ALA A N 1
ATOM 570 C CA . ALA A 1 75 ? 1.608 -11.709 -3.806 1.00 95.81 75 ALA A CA 1
ATOM 571 C C . ALA A 1 75 ? 0.786 -12.859 -3.212 1.00 95.81 75 ALA A C 1
ATOM 573 O O . ALA A 1 75 ? 0.740 -13.940 -3.793 1.00 95.81 75 ALA A O 1
ATOM 574 N N . GLN A 1 76 ? 0.054 -12.605 -2.126 1.00 96.25 76 GLN A N 1
ATOM 575 C CA . GLN A 1 76 ? -0.826 -13.588 -1.500 1.00 96.25 76 GLN A CA 1
ATOM 576 C C . GLN A 1 76 ? -1.904 -14.095 -2.469 1.00 96.25 76 GLN A C 1
ATOM 578 O O . GLN A 1 76 ? -2.102 -15.304 -2.580 1.00 96.25 76 GLN A O 1
ATOM 583 N N . ALA A 1 77 ? -2.576 -13.193 -3.192 1.00 97.69 77 ALA A N 1
ATOM 584 C CA . ALA A 1 77 ? -3.635 -13.546 -4.138 1.00 97.69 77 ALA A CA 1
ATOM 585 C C . ALA A 1 77 ? -3.142 -14.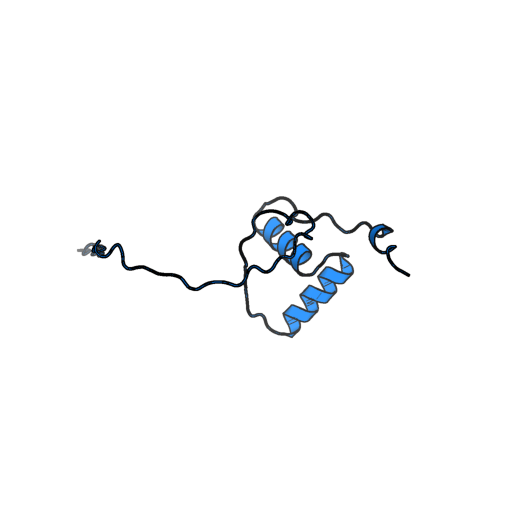415 -5.308 1.00 97.69 77 ALA A C 1
ATOM 587 O O . ALA A 1 77 ? -3.917 -15.185 -5.875 1.00 97.69 77 ALA A O 1
ATOM 588 N N . HIS A 1 78 ? -1.857 -14.311 -5.653 1.00 97.62 78 HIS A N 1
ATOM 589 C CA . HIS A 1 78 ? -1.234 -15.038 -6.759 1.00 97.62 78 HIS A CA 1
ATOM 590 C C . HIS A 1 78 ? -0.282 -16.160 -6.309 1.00 97.62 78 HIS A C 1
ATOM 592 O O . HIS A 1 78 ? 0.384 -16.764 -7.145 1.00 97.62 78 HIS A O 1
ATOM 598 N N . GLY A 1 79 ? -0.223 -16.473 -5.009 1.00 96.12 79 GLY A N 1
ATOM 599 C CA . GLY A 1 79 ? 0.617 -17.555 -4.480 1.00 96.12 79 GLY A CA 1
ATOM 600 C C . GLY A 1 79 ? 2.123 -17.263 -4.499 1.00 96.12 79 GLY A C 1
ATOM 601 O O . GLY A 1 79 ? 2.928 -18.191 -4.546 1.00 96.12 79 GLY A O 1
ATOM 602 N N . HIS A 1 80 ? 2.517 -15.990 -4.466 1.00 94.25 80 HIS A N 1
ATOM 603 C CA . HIS A 1 80 ? 3.908 -15.561 -4.350 1.00 94.25 80 HIS A CA 1
ATOM 604 C C . HIS A 1 80 ? 4.309 -15.282 -2.889 1.00 94.25 80 HIS A C 1
ATOM 606 O O . HIS A 1 80 ? 3.457 -14.954 -2.059 1.00 94.25 80 HIS A O 1
ATOM 612 N N . PRO A 1 81 ? 5.613 -15.362 -2.560 1.00 92.75 81 PRO A N 1
ATOM 613 C CA . PRO A 1 81 ? 6.122 -14.925 -1.264 1.00 92.75 81 PRO A CA 1
ATOM 614 C C . PRO A 1 81 ? 5.837 -13.435 -0.993 1.00 92.75 81 PRO A C 1
ATOM 616 O O . PRO A 1 81 ? 5.787 -12.652 -1.946 1.00 92.75 81 PRO A O 1
ATOM 619 N N . PRO A 1 82 ? 5.719 -13.014 0.282 1.00 91.19 82 PRO A N 1
ATOM 620 C CA . PRO A 1 82 ? 5.571 -11.605 0.638 1.00 91.19 82 PRO A CA 1
ATOM 621 C C . PRO A 1 82 ? 6.699 -10.741 0.058 1.00 91.19 82 PRO A C 1
ATOM 623 O O . PRO A 1 82 ? 7.874 -11.101 0.125 1.00 91.19 82 PRO A O 1
ATOM 626 N N . VAL A 1 83 ? 6.335 -9.582 -0.486 1.00 88.00 83 VAL A N 1
ATOM 627 C CA . VAL A 1 83 ? 7.256 -8.614 -1.101 1.00 88.00 83 VAL A CA 1
ATOM 628 C C . VAL A 1 83 ? 8.022 -7.823 -0.040 1.00 88.00 83 VAL A C 1
ATOM 630 O O . VAL A 1 83 ? 9.174 -7.445 -0.261 1.00 88.00 83 VAL A O 1
ATOM 633 N N . ALA A 1 84 ? 7.399 -7.578 1.112 1.00 84.75 84 ALA A N 1
ATOM 634 C CA . ALA A 1 84 ? 8.029 -6.941 2.258 1.00 84.75 84 ALA A CA 1
ATOM 635 C C . ALA A 1 84 ? 7.702 -7.702 3.551 1.00 84.75 84 ALA A C 1
ATOM 637 O O . ALA A 1 84 ? 6.546 -8.098 3.748 1.00 84.75 84 ALA A O 1
ATOM 638 N N . PRO A 1 85 ? 8.686 -7.888 4.449 1.00 74.62 85 PRO A N 1
ATOM 639 C CA . PRO A 1 85 ? 8.408 -8.377 5.791 1.00 74.62 85 PRO A CA 1
ATOM 640 C C . PRO A 1 85 ? 7.581 -7.336 6.560 1.00 74.62 85 PRO A C 1
ATOM 642 O O . PRO A 1 85 ? 7.738 -6.135 6.333 1.00 74.62 85 PRO A O 1
ATOM 645 N N . ALA A 1 86 ? 6.715 -7.793 7.470 1.00 66.00 86 ALA A N 1
ATOM 646 C CA . ALA A 1 86 ? 6.044 -6.908 8.423 1.00 66.00 86 ALA A CA 1
ATOM 647 C C . ALA A 1 86 ? 7.097 -6.071 9.168 1.00 66.00 86 ALA A C 1
ATOM 649 O O . ALA A 1 86 ? 8.162 -6.596 9.512 1.00 66.00 86 ALA A O 1
ATOM 650 N N . ALA A 1 87 ? 6.846 -4.774 9.359 1.00 64.44 87 ALA A N 1
ATOM 651 C CA . ALA A 1 87 ? 7.851 -3.906 9.956 1.00 64.44 87 ALA A CA 1
ATOM 652 C C . ALA A 1 87 ? 8.195 -4.353 11.377 1.00 64.44 87 ALA A C 1
ATOM 654 O O . ALA A 1 87 ? 7.317 -4.617 12.199 1.00 64.44 87 ALA A O 1
ATOM 655 N N . ASN A 1 88 ? 9.494 -4.378 11.671 1.00 56.16 88 ASN A N 1
ATOM 656 C CA . ASN A 1 88 ? 9.964 -4.423 13.045 1.00 56.16 88 ASN A CA 1
ATOM 657 C C . ASN A 1 88 ? 9.776 -3.023 13.654 1.00 56.16 88 ASN A C 1
ATOM 659 O O . ASN A 1 88 ? 10.285 -2.054 13.079 1.00 56.16 88 ASN A O 1
ATOM 663 N N . PRO A 1 89 ? 9.099 -2.890 14.808 1.00 55.09 89 PRO A N 1
ATOM 664 C CA . PRO A 1 89 ? 8.832 -1.591 15.435 1.00 55.09 89 PRO A CA 1
ATOM 665 C C . PRO A 1 89 ? 10.104 -0.804 15.811 1.00 55.09 89 PRO A C 1
ATOM 667 O O . PRO A 1 89 ? 10.042 0.411 15.974 1.00 55.09 89 PRO A O 1
ATOM 670 N N . ASP A 1 90 ? 11.270 -1.457 15.860 1.00 53.06 90 ASP A N 1
ATOM 671 C CA . ASP A 1 90 ? 12.571 -0.824 16.131 1.00 53.06 90 ASP A CA 1
ATOM 672 C C . ASP A 1 90 ? 13.118 0.051 14.987 1.00 53.06 90 ASP A C 1
ATOM 674 O O . ASP A 1 90 ? 14.072 0.800 15.187 1.00 53.06 90 ASP A O 1
ATOM 678 N N . GLN A 1 91 ? 12.535 0.017 13.782 1.00 53.19 91 GLN A N 1
ATOM 679 C CA . GLN A 1 91 ? 13.025 0.823 12.651 1.00 53.19 91 GLN A CA 1
ATOM 680 C C . GLN A 1 91 ? 12.521 2.276 12.624 1.00 53.19 91 GLN A C 1
ATOM 682 O O . GLN A 1 91 ? 12.933 3.036 11.749 1.00 53.19 91 GLN A O 1
ATOM 687 N N . LEU A 1 92 ? 11.682 2.691 13.580 1.00 55.94 92 LEU A N 1
ATOM 688 C CA . LEU A 1 92 ? 11.187 4.073 13.679 1.00 55.94 92 LEU A CA 1
ATOM 689 C C . LEU A 1 92 ? 12.090 5.012 14.499 1.00 55.94 92 LEU A C 1
ATOM 691 O O . LEU A 1 92 ? 11.788 6.197 14.613 1.00 55.94 92 LEU A O 1
ATOM 695 N N . GLN A 1 93 ? 13.217 4.538 15.038 1.00 48.94 93 GLN A N 1
ATOM 696 C CA . GLN A 1 93 ? 14.142 5.375 15.812 1.00 48.94 93 GLN A CA 1
ATOM 697 C C . GLN A 1 93 ? 15.324 5.887 14.981 1.00 48.94 93 GLN A C 1
ATOM 699 O O . GLN A 1 93 ? 16.473 5.618 15.306 1.00 48.94 93 GLN A O 1
ATOM 704 N N . MET A 1 94 ? 15.070 6.650 13.916 1.00 50.16 94 MET A N 1
ATOM 705 C CA . MET A 1 94 ? 16.090 7.532 13.328 1.00 50.16 94 MET A CA 1
ATOM 706 C C . MET A 1 94 ? 15.424 8.768 12.717 1.00 50.16 94 MET A C 1
ATOM 708 O O . MET A 1 94 ? 15.075 8.758 11.543 1.00 50.16 94 MET A O 1
ATOM 712 N N . THR A 1 95 ? 15.194 9.801 13.531 1.00 50.50 95 THR A N 1
ATOM 713 C CA . THR A 1 95 ? 15.939 11.081 13.531 1.00 50.50 95 THR A CA 1
ATOM 714 C C . THR A 1 95 ? 15.259 12.058 14.497 1.00 50.50 95 THR A C 1
ATOM 716 O O . THR A 1 95 ? 14.040 12.209 14.450 1.00 50.50 95 THR A O 1
ATOM 719 N N . ALA A 1 96 ? 16.068 12.662 15.373 1.00 41.38 96 ALA A N 1
ATOM 720 C CA . ALA A 1 96 ? 15.721 13.767 16.267 1.00 41.38 96 ALA A CA 1
ATOM 721 C C . ALA A 1 96 ? 15.539 15.095 15.514 1.00 41.38 96 ALA A C 1
ATOM 723 O O . ALA A 1 96 ? 16.086 15.203 14.391 1.00 41.38 96 ALA A O 1
#